Protein AF-A0A3C0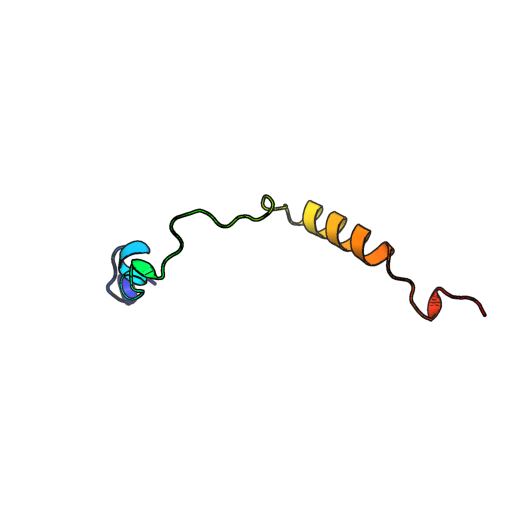AKY9-F1 (afdb_monomer)

pLDDT: mean 91.32, std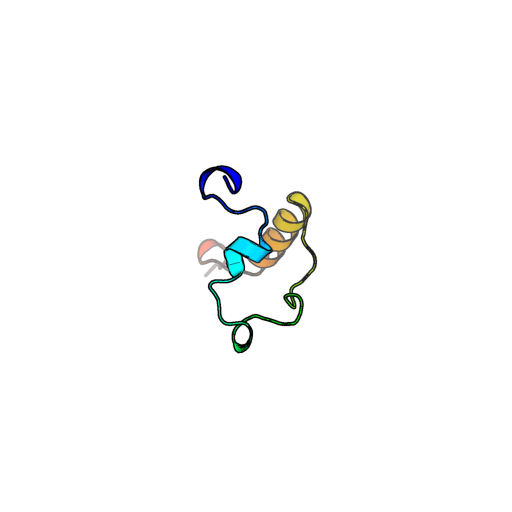 7.48, range [65.75, 98.38]

Secondary structure (DSSP, 8-state):
-TTTTT-SSHHHHHTTS-GGGS-SS----PPPPPHHHHHHHHHHHHTT---GGG---

Solvent-accessible surface area (backbone atoms only — not comparable to full-atom values): 3957 Å² total; per-residue (Å²): 108,53,75,77,76,75,36,92,47,72,68,65,66,51,62,82,54,59,71,92,78,52,80,93,62,81,82,95,65,82,80,89,67,53,73,70,54,43,52,53,51,51,51,61,57,56,69,71,59,82,52,79,90,76,52,86,132

Mean predicted aligned error: 6.6 Å

Sequence (57 aa):
MLKTIGVDSLEALFATIPSELRLDRPLEIPPALTEMELQAHVSRLAAKNVGPTSRVC

Foldseek 3Di:
DCVVVPHDDPVRVCPPPPPVPDDPDDDPDDDDDDPVRVVVVVVVVVVVDQDPVNDDD

Structure (mmCIF, N/CA/C/O backbone):
data_AF-A0A3C0AKY9-F1
#
_entry.id   AF-A0A3C0AKY9-F1
#
loop_
_atom_site.group_PDB
_atom_site.id
_atom_site.type_symbol
_atom_site.label_atom_id
_atom_site.label_alt_id
_atom_site.label_comp_id
_atom_site.label_asym_id
_atom_site.label_entity_id
_atom_site.label_seq_id
_atom_site.pdbx_PDB_ins_code
_atom_site.Cartn_x
_atom_site.Cartn_y
_atom_site.Cartn_z
_atom_site.occupancy
_atom_site.B_iso_or_equiv
_atom_site.auth_seq_id
_atom_site.auth_comp_id
_atom_site.auth_asym_id
_atom_site.auth_atom_id
_atom_site.pdbx_PDB_model_num
ATOM 1 N N . MET A 1 1 ? -17.119 10.087 7.467 1.00 89.44 1 MET A N 1
ATOM 2 C CA . MET A 1 1 ? -17.645 8.815 6.927 1.00 89.44 1 MET A CA 1
ATOM 3 C C . MET A 1 1 ? -18.108 7.878 8.038 1.00 89.44 1 MET A C 1
ATOM 5 O O . MET A 1 1 ? -19.312 7.757 8.170 1.00 89.44 1 MET A O 1
ATOM 9 N N . LEU A 1 2 ? -17.226 7.294 8.870 1.00 91.25 2 LEU A N 1
ATOM 10 C CA . LEU A 1 2 ? -17.617 6.332 9.929 1.00 91.25 2 LEU A CA 1
ATOM 11 C C . LEU A 1 2 ? -18.718 6.871 10.866 1.00 91.25 2 LEU A C 1
ATOM 13 O O . LEU A 1 2 ? -19.782 6.274 10.986 1.00 91.25 2 LEU A O 1
ATOM 17 N N . LYS A 1 3 ? -18.538 8.099 11.376 1.00 89.62 3 LYS A N 1
ATOM 18 C CA . LYS A 1 3 ? -19.554 8.813 12.172 1.00 89.62 3 LYS A CA 1
ATOM 19 C C . LYS A 1 3 ? -20.910 8.969 11.464 1.00 89.62 3 LYS A C 1
ATOM 21 O O . LYS A 1 3 ? -21.943 8.987 12.116 1.00 89.62 3 LYS A O 1
ATOM 26 N N . THR A 1 4 ? -20.911 9.108 10.139 1.00 92.94 4 THR A N 1
ATOM 27 C CA . THR A 1 4 ? -22.132 9.270 9.332 1.00 92.94 4 THR A CA 1
ATOM 28 C C . THR A 1 4 ? -22.885 7.951 9.184 1.00 92.94 4 THR A C 1
ATOM 30 O O . THR A 1 4 ? -24.108 7.950 9.187 1.00 92.94 4 THR A O 1
ATOM 33 N N . ILE A 1 5 ? -22.159 6.837 9.078 1.00 88.75 5 ILE A N 1
ATOM 34 C CA . ILE A 1 5 ? -22.728 5.485 8.981 1.00 88.75 5 ILE A CA 1
ATOM 35 C C . ILE A 1 5 ? -22.949 4.840 10.362 1.00 88.75 5 ILE A C 1
ATOM 37 O O . ILE A 1 5 ? -23.313 3.673 10.438 1.00 88.75 5 ILE A O 1
ATOM 41 N N . GLY A 1 6 ? -22.740 5.597 11.446 1.00 91.25 6 GLY A N 1
ATOM 42 C CA . GLY A 1 6 ? -23.043 5.175 12.814 1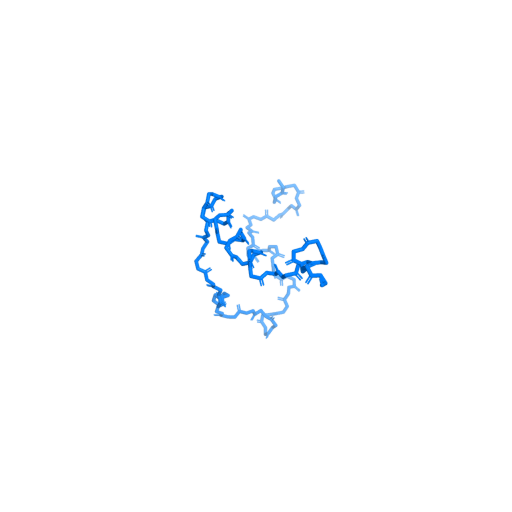.00 91.25 6 GLY A CA 1
ATOM 43 C C . GLY A 1 6 ? -22.058 4.180 13.428 1.00 91.25 6 GLY A C 1
ATOM 44 O O . GLY A 1 6 ? -22.395 3.573 14.437 1.00 91.25 6 GLY A O 1
ATOM 45 N N . VAL A 1 7 ? -20.863 4.017 12.852 1.00 93.00 7 VAL A N 1
ATOM 46 C CA . VAL A 1 7 ? -19.811 3.151 13.408 1.00 93.00 7 VAL A CA 1
ATOM 47 C C . VAL A 1 7 ? -18.647 3.981 13.940 1.00 93.00 7 VAL A C 1
ATOM 49 O O . VAL A 1 7 ? -18.337 5.072 13.451 1.00 93.00 7 VAL A O 1
ATOM 52 N N . ASP A 1 8 ? -18.011 3.448 14.965 1.00 91.31 8 ASP A N 1
ATOM 53 C CA . ASP A 1 8 ? -16.981 4.060 15.797 1.00 91.31 8 ASP A CA 1
ATOM 54 C C . ASP A 1 8 ? -15.557 3.643 15.400 1.00 91.31 8 ASP A C 1
ATOM 56 O O . ASP A 1 8 ? -14.610 4.377 15.686 1.00 91.31 8 ASP A O 1
ATOM 60 N N . SER A 1 9 ? -15.400 2.534 14.669 1.00 92.56 9 SER A N 1
ATOM 61 C CA . SER A 1 9 ? -14.101 2.054 14.180 1.00 92.56 9 SER A CA 1
ATOM 62 C C . SER A 1 9 ? -14.182 1.311 12.838 1.00 92.56 9 SER A C 1
ATOM 64 O O . SER A 1 9 ? -15.263 0.989 12.335 1.00 92.56 9 SER A O 1
ATOM 66 N N . LEU A 1 10 ? -13.018 1.043 12.233 1.00 90.50 10 LEU A N 1
ATOM 67 C CA . LEU A 1 10 ? -12.919 0.179 11.049 1.00 90.50 10 LEU A CA 1
ATOM 68 C C . LEU A 1 10 ? -13.233 -1.276 11.408 1.00 90.50 10 LEU A C 1
ATOM 70 O O . LEU A 1 10 ? -13.875 -1.983 10.637 1.00 90.50 10 LEU A O 1
ATOM 74 N N . GLU A 1 11 ? -12.837 -1.719 12.595 1.00 90.00 11 GLU A N 1
ATOM 75 C CA . GLU A 1 11 ? -13.102 -3.063 13.099 1.00 90.00 11 GLU A CA 1
ATOM 76 C C . GLU A 1 11 ? -14.610 -3.315 13.223 1.00 90.00 11 GLU A C 1
ATOM 78 O O . GLU A 1 11 ? -15.092 -4.370 12.807 1.00 90.00 11 GLU A O 1
ATOM 83 N N . ALA A 1 12 ? -15.363 -2.325 13.720 1.00 91.25 12 ALA A N 1
ATOM 84 C CA . ALA A 1 12 ? -16.822 -2.369 13.793 1.00 91.25 12 ALA A CA 1
ATOM 85 C C . ALA A 1 12 ? -17.464 -2.445 12.398 1.00 91.25 12 ALA A C 1
ATOM 87 O O . ALA A 1 12 ? -18.429 -3.181 12.199 1.00 91.25 12 ALA A O 1
ATOM 88 N N . LEU A 1 13 ? -16.893 -1.754 11.405 1.00 91.31 13 LEU A N 1
ATOM 89 C CA . LEU A 1 13 ? -17.345 -1.835 10.014 1.00 91.31 13 LEU A CA 1
ATOM 90 C C . LEU A 1 13 ? -17.161 -3.248 9.429 1.00 91.31 13 LEU A C 1
ATOM 92 O O . LEU A 1 13 ? -18.049 -3.760 8.743 1.00 91.31 13 LEU A O 1
ATOM 96 N N . PHE A 1 14 ? -16.039 -3.905 9.727 1.00 91.06 14 PHE A N 1
ATOM 97 C CA . PHE A 1 14 ? -15.742 -5.256 9.238 1.00 91.06 14 PHE A CA 1
ATOM 98 C C . PHE A 1 14 ? -16.421 -6.378 10.037 1.00 91.06 14 PHE A C 1
ATOM 100 O O . PHE A 1 14 ? -16.309 -7.541 9.648 1.00 91.06 14 PHE A O 1
ATOM 107 N N . ALA A 1 15 ? -17.167 -6.061 11.105 1.00 91.06 15 ALA A N 1
ATOM 108 C CA . ALA A 1 15 ? -17.891 -7.031 11.935 1.00 91.06 15 ALA A CA 1
ATOM 109 C C . ALA A 1 15 ? -18.861 -7.928 11.137 1.00 91.06 15 ALA A C 1
ATOM 111 O O . ALA A 1 15 ? -19.131 -9.056 11.539 1.00 91.06 15 ALA A O 1
ATOM 112 N N . THR A 1 16 ? -19.333 -7.442 9.988 1.00 90.44 16 THR A N 1
ATOM 113 C CA . THR A 1 16 ? -20.256 -8.133 9.075 1.00 90.44 16 THR A CA 1
ATOM 114 C C . THR A 1 16 ? -19.651 -9.351 8.370 1.00 90.44 16 THR A C 1
ATOM 116 O O . THR A 1 16 ? -20.391 -10.220 7.916 1.00 90.44 16 THR A O 1
ATOM 119 N N . ILE A 1 17 ? -18.323 -9.444 8.287 1.00 92.81 17 ILE A N 1
ATOM 120 C CA . ILE A 1 17 ? -17.622 -10.581 7.679 1.00 92.81 17 ILE A CA 1
ATOM 121 C C . ILE A 1 17 ? -17.422 -11.650 8.765 1.00 92.81 17 ILE A C 1
ATOM 123 O O . ILE A 1 17 ? -16.796 -11.330 9.775 1.00 92.81 17 ILE A O 1
ATOM 127 N N . PRO A 1 18 ? -17.884 -12.904 8.618 1.00 93.88 18 PRO A N 1
ATOM 128 C CA . PRO A 1 18 ? -17.624 -13.958 9.604 1.00 93.88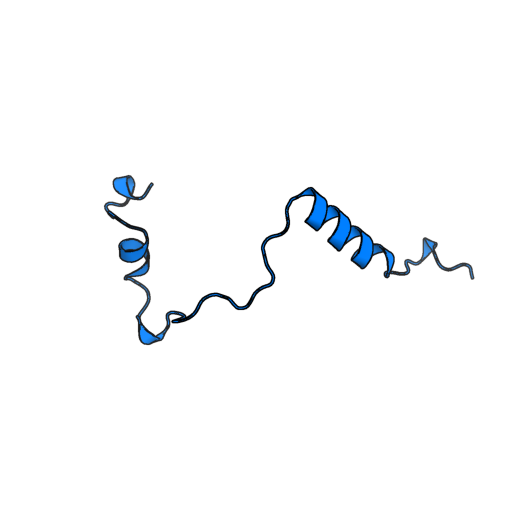 18 PRO A CA 1
ATOM 129 C C . PRO A 1 18 ? -16.129 -14.095 9.917 1.00 93.88 18 PRO A C 1
ATOM 131 O O . PRO A 1 18 ? -15.309 -14.077 9.001 1.00 93.88 18 PRO A O 1
ATOM 134 N N . SER A 1 19 ? -15.758 -14.219 11.196 1.00 91.06 19 SER A N 1
ATOM 135 C CA . SER A 1 19 ? -14.349 -14.228 11.632 1.00 91.06 19 SER A CA 1
ATOM 136 C C . SER A 1 19 ? -13.529 -15.347 10.996 1.00 91.06 19 SER A C 1
ATOM 138 O O . SER A 1 19 ? -12.371 -15.133 10.665 1.00 91.06 19 SER A O 1
ATOM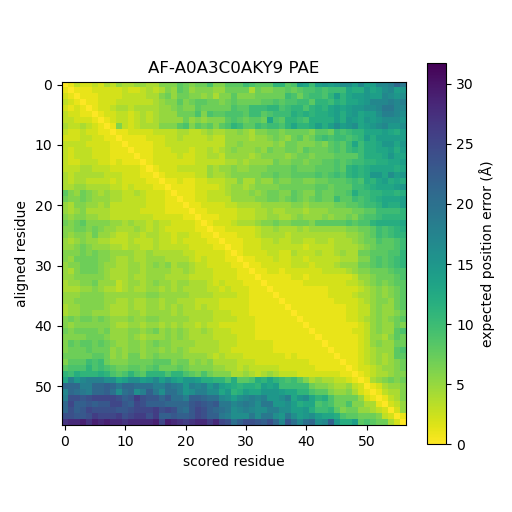 140 N N . GLU A 1 20 ? -14.149 -16.503 10.765 1.00 93.56 20 GLU A N 1
ATOM 141 C CA . GLU A 1 20 ? -13.545 -17.680 10.122 1.00 93.56 20 GLU A CA 1
ATOM 142 C C . GLU A 1 20 ? -13.148 -17.434 8.658 1.00 93.56 20 GLU A C 1
ATOM 144 O O . GLU A 1 20 ? -12.320 -18.153 8.109 1.00 93.56 20 GLU A O 1
ATOM 149 N N . LEU A 1 21 ? -13.737 -16.415 8.021 1.00 94.56 21 LEU A N 1
ATOM 150 C CA . LEU A 1 21 ? -13.450 -16.029 6.639 1.00 94.56 21 LEU A CA 1
ATOM 151 C C . LEU A 1 21 ? -12.473 -14.850 6.547 1.00 94.56 21 LEU A C 1
ATOM 153 O O . LEU A 1 21 ? -12.101 -14.447 5.443 1.00 94.56 21 LEU A O 1
ATOM 157 N N . ARG A 1 22 ? -12.080 -14.255 7.679 1.00 92.88 22 ARG A N 1
ATOM 158 C CA . ARG A 1 22 ? -11.130 -13.140 7.700 1.00 92.88 22 ARG A CA 1
ATOM 159 C C . ARG A 1 22 ? -9.709 -13.679 7.682 1.00 92.88 22 ARG A C 1
ATOM 161 O O . ARG A 1 22 ? -9.397 -14.656 8.352 1.00 92.88 22 ARG A O 1
ATOM 168 N N . LEU A 1 23 ? -8.840 -12.997 6.943 1.00 94.25 23 LEU A N 1
ATOM 169 C CA . LEU A 1 23 ? -7.416 -13.292 6.973 1.00 94.25 23 LEU A CA 1
ATOM 170 C C . LEU A 1 23 ? -6.855 -12.926 8.357 1.00 94.25 23 LEU A C 1
ATOM 172 O O . LEU A 1 23 ? -7.004 -11.793 8.811 1.00 94.25 23 LEU A O 1
ATOM 176 N N . ASP A 1 24 ? -6.208 -13.885 9.008 1.00 92.62 24 ASP A N 1
ATOM 177 C CA . ASP A 1 24 ? -5.622 -13.784 10.352 1.00 92.62 24 ASP A CA 1
ATOM 178 C C . ASP A 1 24 ? -4.147 -13.348 10.339 1.00 92.62 24 ASP A C 1
ATOM 180 O O . ASP A 1 24 ? -3.487 -13.269 11.377 1.00 92.62 24 ASP A O 1
ATOM 184 N N . ARG A 1 25 ? -3.634 -13.025 9.151 1.00 94.12 25 ARG A N 1
ATOM 185 C CA . ARG A 1 25 ? -2.268 -12.570 8.906 1.00 94.12 25 ARG A CA 1
ATOM 186 C C . ARG A 1 25 ? -2.244 -11.344 7.993 1.00 94.12 25 ARG A C 1
ATOM 188 O O . ARG A 1 25 ? -3.171 -11.137 7.209 1.00 94.12 25 ARG A O 1
ATOM 195 N N . PRO A 1 26 ? -1.164 -10.551 8.016 1.00 94.31 26 PRO A N 1
ATOM 196 C CA . PRO A 1 26 ? -0.939 -9.539 6.995 1.00 94.31 26 PRO A CA 1
ATOM 197 C C . PRO A 1 26 ? -0.877 -10.149 5.588 1.00 94.31 26 PRO A C 1
ATO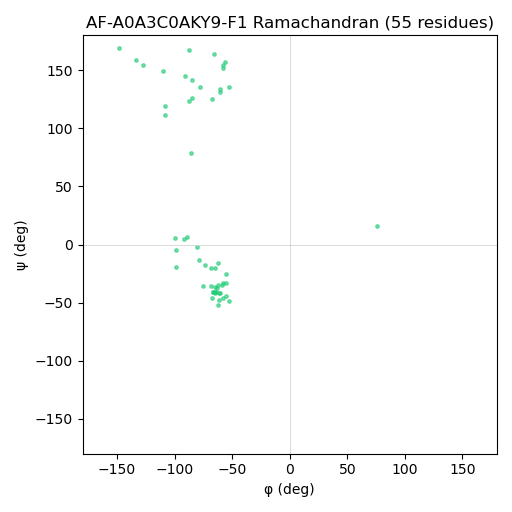M 199 O O . PRO A 1 26 ? -0.510 -11.317 5.401 1.00 94.31 26 PRO A O 1
ATOM 202 N N . LEU A 1 27 ? -1.202 -9.330 4.586 1.00 96.00 27 LEU A N 1
ATOM 203 C CA . LEU A 1 27 ? -0.986 -9.696 3.191 1.00 96.00 27 LEU A CA 1
ATOM 204 C C . LEU A 1 27 ? 0.505 -9.928 2.943 1.00 96.00 27 LEU A C 1
ATOM 206 O O . LEU A 1 27 ? 1.352 -9.126 3.331 1.00 96.00 27 LEU A O 1
ATOM 210 N N . GLU A 1 28 ? 0.810 -11.025 2.262 1.00 96.44 28 GLU A N 1
ATOM 211 C CA . GLU A 1 28 ? 2.170 -11.362 1.857 1.00 96.44 28 GLU A CA 1
ATOM 212 C C . GLU A 1 28 ? 2.474 -10.673 0.526 1.00 96.44 28 GLU A C 1
ATOM 214 O O . GLU A 1 28 ? 2.363 -11.262 -0.548 1.00 96.44 28 GLU A O 1
ATOM 219 N N . ILE A 1 29 ? 2.771 -9.379 0.602 1.00 96.12 29 ILE A N 1
ATOM 220 C CA . ILE A 1 29 ? 3.087 -8.547 -0.558 1.00 96.12 29 ILE A CA 1
ATOM 221 C C . ILE A 1 29 ? 4.411 -7.805 -0.350 1.00 96.12 29 ILE A C 1
ATOM 223 O O . ILE A 1 29 ? 4.807 -7.568 0.795 1.00 96.12 29 ILE A O 1
A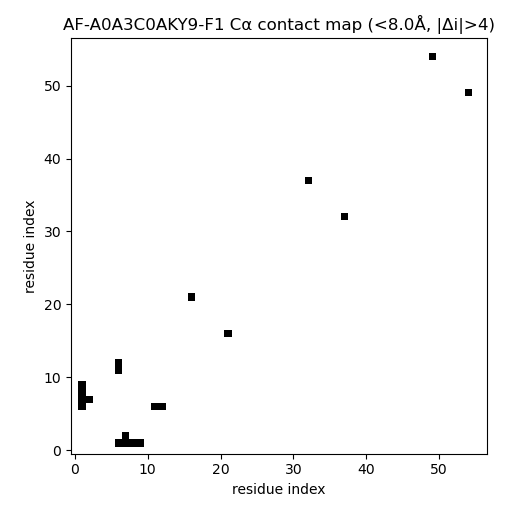TOM 227 N N . PRO A 1 30 ? 5.105 -7.430 -1.441 1.00 95.19 30 PRO A N 1
ATOM 228 C CA . PRO A 1 30 ? 6.294 -6.593 -1.355 1.00 95.19 30 PRO A CA 1
ATOM 229 C C . PRO A 1 30 ? 6.015 -5.272 -0.621 1.00 95.19 30 PRO A C 1
ATOM 231 O O . PRO A 1 30 ? 4.869 -4.810 -0.596 1.00 95.19 30 PRO A O 1
ATOM 234 N N . PRO A 1 31 ? 7.053 -4.634 -0.053 1.00 95.19 31 PRO A N 1
ATOM 235 C CA . PRO A 1 31 ? 6.900 -3.333 0.582 1.00 95.19 31 PRO A CA 1
ATOM 236 C C . PRO A 1 31 ? 6.354 -2.297 -0.404 1.00 95.19 31 PRO A C 1
ATOM 238 O O . PRO A 1 31 ? 6.585 -2.373 -1.614 1.00 95.19 31 PRO A O 1
ATOM 241 N N . ALA A 1 32 ? 5.645 -1.307 0.137 1.00 96.31 32 ALA A N 1
ATOM 242 C CA . ALA A 1 32 ? 5.148 -0.193 -0.652 1.00 96.31 32 ALA A CA 1
ATOM 243 C C . ALA A 1 32 ? 6.320 0.564 -1.295 1.00 96.31 32 ALA A C 1
ATOM 245 O O . ALA A 1 32 ? 7.291 0.907 -0.622 1.00 96.31 32 ALA A O 1
ATOM 246 N N . LEU A 1 33 ? 6.207 0.823 -2.597 1.00 97.88 33 LEU A N 1
ATOM 247 C CA . LEU A 1 33 ? 7.136 1.670 -3.335 1.00 97.88 33 LEU A CA 1
ATOM 248 C C . LEU A 1 33 ? 6.629 3.112 -3.321 1.00 97.88 33 LEU A C 1
ATOM 250 O O . LEU A 1 33 ? 5.423 3.351 -3.420 1.00 97.88 33 LEU A O 1
ATOM 254 N N . THR A 1 34 ? 7.544 4.074 -3.262 1.00 98.38 34 THR A N 1
ATOM 255 C CA . THR A 1 34 ? 7.224 5.471 -3.576 1.00 98.38 34 THR A CA 1
ATOM 256 C C . THR A 1 34 ? 6.855 5.625 -5.050 1.00 98.38 34 THR A C 1
ATOM 258 O O . THR A 1 34 ? 7.164 4.771 -5.884 1.00 98.38 34 THR A O 1
ATOM 261 N N . GLU A 1 35 ? 6.229 6.747 -5.401 1.00 98.00 35 GLU A N 1
ATOM 262 C CA . GLU A 1 35 ? 5.833 7.031 -6.784 1.00 98.00 35 GLU A CA 1
ATOM 263 C C . GLU A 1 35 ? 7.020 6.944 -7.763 1.00 98.00 35 GLU A C 1
ATOM 265 O O . GLU A 1 35 ? 6.927 6.294 -8.806 1.00 98.00 35 GLU A O 1
ATOM 270 N N . MET A 1 36 ? 8.175 7.510 -7.392 1.00 98.31 36 MET A N 1
ATOM 271 C CA . MET A 1 36 ? 9.381 7.468 -8.228 1.00 98.31 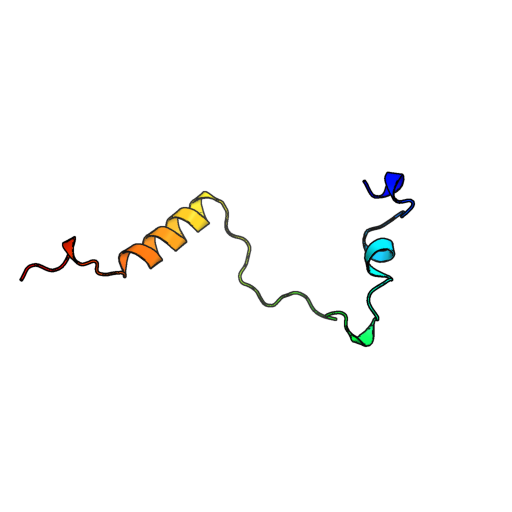36 MET A CA 1
ATOM 272 C C . MET A 1 36 ? 9.943 6.047 -8.377 1.00 98.31 36 MET A C 1
ATOM 274 O O . MET A 1 36 ? 10.362 5.649 -9.468 1.00 98.31 36 MET A O 1
ATOM 278 N N . GLU A 1 37 ? 9.954 5.264 -7.296 1.00 98.38 37 GLU A N 1
ATOM 279 C CA . GLU A 1 37 ? 10.429 3.877 -7.318 1.00 98.38 37 GLU A CA 1
ATOM 280 C C . GLU A 1 37 ? 9.516 2.982 -8.154 1.00 98.38 37 GLU A C 1
ATOM 282 O O . GLU A 1 37 ? 10.010 2.162 -8.934 1.00 98.38 37 GLU A O 1
ATOM 287 N N . LEU A 1 38 ? 8.199 3.167 -8.036 1.00 97.94 38 LEU A N 1
ATOM 288 C CA . LEU A 1 38 ? 7.201 2.461 -8.831 1.00 97.94 38 LEU A CA 1
ATOM 289 C C . LEU A 1 38 ? 7.384 2.766 -10.319 1.00 97.94 38 LEU A C 1
ATOM 291 O O . LEU A 1 38 ? 7.465 1.837 -11.126 1.00 97.94 38 LEU A O 1
ATOM 295 N N . GLN A 1 39 ? 7.532 4.044 -10.680 1.00 98.25 39 GLN A N 1
ATOM 296 C CA . GLN A 1 39 ? 7.765 4.461 -12.063 1.00 98.25 39 GLN A CA 1
ATOM 297 C C . GLN A 1 39 ? 9.027 3.810 -12.638 1.00 98.25 39 GLN A C 1
ATOM 299 O O . GLN A 1 39 ? 9.008 3.265 -13.747 1.00 98.25 39 GLN A O 1
ATOM 304 N N . ALA A 1 40 ? 10.123 3.816 -11.877 1.00 98.00 40 ALA A N 1
ATOM 305 C CA . ALA A 1 40 ? 11.370 3.187 -12.293 1.00 98.00 40 ALA A CA 1
ATOM 306 C C . ALA A 1 40 ? 11.231 1.660 -12.419 1.00 98.00 40 ALA A C 1
ATOM 308 O O . ALA A 1 40 ? 11.744 1.070 -13.371 1.00 98.00 40 ALA A O 1
ATOM 309 N N . HIS A 1 41 ? 10.534 1.007 -11.485 1.00 97.44 41 HIS A N 1
ATOM 310 C CA . HIS A 1 41 ? 10.289 -0.434 -11.509 1.00 97.44 41 HIS A CA 1
ATOM 311 C C . HIS A 1 41 ? 9.477 -0.852 -12.740 1.00 97.44 41 HIS A C 1
ATOM 313 O O . HIS A 1 41 ? 9.916 -1.720 -13.499 1.00 97.44 41 HIS A O 1
ATOM 319 N N . VAL A 1 42 ? 8.340 -0.197 -12.980 1.00 97.19 42 VAL A N 1
ATOM 320 C CA . VAL A 1 42 ? 7.454 -0.497 -14.113 1.00 97.19 42 VAL A CA 1
ATOM 321 C C . VAL A 1 42 ? 8.146 -0.205 -15.443 1.00 97.19 42 VAL A C 1
ATOM 323 O O . VAL A 1 42 ? 8.078 -1.031 -16.351 1.00 97.19 42 VAL A O 1
ATOM 326 N N . SER A 1 43 ? 8.898 0.895 -15.549 1.00 96.50 43 SER A N 1
ATOM 327 C CA . SER A 1 43 ? 9.667 1.216 -16.763 1.00 96.50 43 SER A CA 1
ATOM 328 C C . SER A 1 43 ? 10.706 0.137 -17.091 1.00 96.50 43 SER A C 1
ATOM 330 O O . SER A 1 43 ? 10.828 -0.276 -18.245 1.00 96.50 43 SER A O 1
ATOM 332 N N . ARG A 1 44 ? 11.420 -0.387 -16.081 1.00 96.44 44 ARG A N 1
ATOM 333 C CA . ARG A 1 44 ? 12.373 -1.500 -16.266 1.00 96.44 44 ARG A CA 1
ATOM 334 C C . ARG A 1 44 ? 11.694 -2.794 -16.706 1.00 96.44 44 ARG A C 1
ATOM 336 O O . ARG A 1 44 ? 12.285 -3.545 -17.478 1.00 96.44 44 ARG A O 1
ATOM 343 N N . LEU A 1 45 ? 10.493 -3.083 -16.205 1.00 96.62 45 LEU A N 1
ATOM 344 C CA . LEU A 1 45 ? 9.718 -4.242 -16.655 1.00 96.62 45 LEU A CA 1
ATOM 345 C C . LEU A 1 45 ? 9.256 -4.064 -18.103 1.00 96.62 45 LEU A C 1
ATOM 347 O O . LEU A 1 45 ? 9.451 -4.967 -18.912 1.00 96.62 45 LEU A O 1
ATOM 351 N N . ALA A 1 46 ? 8.719 -2.892 -18.443 1.00 94.38 46 ALA A N 1
ATOM 352 C CA . ALA A 1 46 ? 8.221 -2.586 -19.780 1.00 94.38 46 ALA A CA 1
ATOM 353 C C . ALA A 1 46 ? 9.323 -2.639 -20.849 1.00 94.38 46 ALA A C 1
ATOM 355 O O . ALA A 1 46 ? 9.073 -3.113 -21.953 1.00 94.38 46 ALA A O 1
ATOM 356 N N . ALA A 1 47 ? 10.553 -2.237 -20.514 1.00 92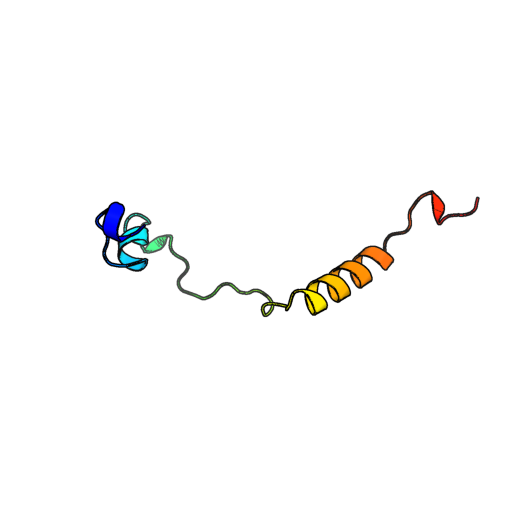.44 47 ALA A N 1
ATOM 357 C CA . ALA A 1 47 ? 11.705 -2.292 -21.418 1.00 92.44 47 ALA A CA 1
ATOM 358 C C . ALA A 1 47 ? 12.088 -3.716 -21.870 1.00 92.44 47 ALA A C 1
ATOM 360 O O . ALA A 1 47 ? 12.822 -3.875 -22.842 1.00 92.44 47 ALA A O 1
ATOM 361 N N . LYS A 1 48 ? 11.601 -4.759 -21.186 1.00 92.88 48 LYS A N 1
ATOM 362 C CA . LYS A 1 48 ? 11.802 -6.157 -21.597 1.00 92.88 48 LYS A CA 1
ATOM 363 C C . LYS A 1 48 ? 10.856 -6.585 -22.722 1.00 92.88 48 LYS A C 1
ATOM 365 O O . LYS A 1 48 ? 11.066 -7.637 -23.321 1.00 92.88 48 LYS A O 1
ATOM 370 N N . ASN A 1 49 ? 9.816 -5.801 -23.001 1.00 92.00 49 ASN A N 1
ATOM 371 C CA . ASN A 1 49 ? 8.869 -6.093 -24.066 1.00 92.00 49 ASN A CA 1
ATOM 372 C C . ASN A 1 49 ? 9.478 -5.717 -25.422 1.00 92.00 49 ASN A C 1
ATOM 374 O O . ASN A 1 49 ? 10.030 -4.633 -25.586 1.00 92.00 49 ASN A O 1
ATOM 378 N N . VAL A 1 50 ? 9.332 -6.595 -26.414 1.00 84.25 50 VAL A N 1
ATOM 379 C CA . VAL A 1 50 ? 9.757 -6.338 -27.797 1.00 84.25 50 VAL A CA 1
ATOM 380 C C . VAL A 1 50 ? 8.508 -6.138 -28.647 1.00 84.25 50 VAL A C 1
ATOM 382 O O . VAL A 1 50 ? 7.733 -7.075 -28.844 1.00 84.25 50 VAL A O 1
ATOM 385 N N . GLY A 1 51 ? 8.302 -4.911 -29.121 1.00 81.62 51 GLY A N 1
ATOM 386 C CA . GLY A 1 51 ? 7.169 -4.545 -29.968 1.00 81.62 51 GLY A CA 1
ATOM 387 C C . GLY A 1 51 ? 7.446 -4.773 -31.461 1.00 81.62 51 GLY A C 1
ATOM 388 O O . GLY A 1 51 ? 8.599 -4.952 -31.857 1.00 81.62 51 GLY A O 1
ATOM 389 N N . PRO A 1 52 ? 6.415 -4.724 -32.324 1.00 78.19 52 PRO A N 1
ATOM 390 C CA . PRO A 1 52 ? 6.582 -4.855 -33.774 1.00 78.19 52 PRO A CA 1
ATOM 391 C C . PRO A 1 52 ? 7.527 -3.801 -34.369 1.00 78.19 52 PRO A C 1
ATOM 393 O O . PRO A 1 52 ? 8.271 -4.093 -35.293 1.00 78.19 52 PRO A O 1
ATOM 396 N N . THR A 1 53 ? 7.547 -2.593 -33.802 1.00 74.81 53 THR A N 1
ATOM 397 C CA . THR A 1 53 ? 8.424 -1.486 -34.218 1.00 74.81 53 THR A CA 1
ATOM 398 C C . THR A 1 53 ? 9.885 -1.660 -33.809 1.00 74.81 53 THR A C 1
ATOM 400 O O . THR A 1 53 ? 10.748 -0.990 -34.366 1.00 74.81 53 THR A O 1
ATOM 403 N N . SER A 1 54 ? 10.184 -2.539 -32.847 1.00 73.69 54 SER A N 1
ATOM 404 C CA . SER A 1 54 ? 11.552 -2.814 -32.390 1.00 73.69 54 SER A CA 1
ATOM 405 C C . SER A 1 54 ? 12.141 -4.087 -33.003 1.00 73.69 54 SER A C 1
ATOM 407 O O . SER A 1 54 ? 13.226 -4.506 -32.604 1.00 73.69 54 SER A O 1
ATOM 409 N N . ARG A 1 55 ? 11.434 -4.731 -33.940 1.00 67.88 55 ARG A N 1
ATOM 410 C CA . ARG A 1 55 ? 11.976 -5.815 -34.764 1.00 67.88 55 ARG A CA 1
ATOM 411 C C . ARG A 1 55 ? 12.160 -5.302 -36.184 1.00 67.88 55 ARG A C 1
ATOM 413 O O . ARG A 1 55 ? 11.202 -4.883 -36.821 1.00 67.88 55 ARG A O 1
ATOM 420 N N . VAL A 1 56 ? 13.401 -5.327 -36.654 1.00 72.81 56 VAL A N 1
ATOM 421 C CA . VAL A 1 56 ? 13.729 -5.099 -38.062 1.00 72.81 56 VAL A CA 1
ATOM 422 C C . VAL A 1 56 ? 13.567 -6.446 -38.769 1.00 72.81 56 VAL A C 1
ATOM 424 O O . VAL A 1 56 ? 14.099 -7.442 -38.275 1.00 72.81 56 VAL A O 1
ATOM 427 N N . CYS A 1 57 ? 12.770 -6.483 -39.839 1.00 65.75 57 CYS A N 1
ATOM 428 C CA . CYS A 1 57 ? 12.669 -7.649 -40.719 1.00 65.75 57 CYS A CA 1
ATOM 429 C C . CYS A 1 57 ? 13.961 -7.848 -41.513 1.00 65.75 57 CYS A C 1
ATOM 431 O O . CYS A 1 57 ? 14.534 -6.825 -41.953 1.00 65.75 57 CYS A O 1
#

Radius of gyration: 21.64 Å; Cα contacts (8 Å, |Δi|>4): 10; chains: 1; bounding box: 37×27×56 Å